Protein AF-R9B922-F1 (afdb_monomer_lite)

Organism: NCBI:txid1120927

Sequence (68 aa):
MTTERPKIIGNIPKLPAKFVGWVMPFFLSCLMSGIISFINMLRNLGWSDTFLSLWFSAWMMSWAIAYP

Radius of gyration: 18.52 Å; chains: 1; bounding box: 43×37×46 Å

InterPro domains:
  IPR021529 Protein of unknown function DUF2798 [PF11391] (18-68)

pLDDT: mean 77.08, std 13.01, range [52.78, 90.31]

Secondary structure (DSSP, 8-state):
-------SSTT-----HHHHHHHHHHHHHHHHHHHHHHHHHHHHH-S-TTHHHHHHHHHHHHHHHH--

Foldseek 3Di:
DDDDDDDPDDDDPPPPVVCCVPVVVLVVVLVVQLVVLLVVQCVPVNDDPCSVVVSCVVSVVVSVVVPD

Structure (mmCIF, N/CA/C/O backbone):
data_AF-R9B922-F1
#
_entry.id   AF-R9B922-F1
#
loop_
_atom_site.group_PDB
_atom_site.id
_atom_site.type_symbol
_atom_site.label_atom_id
_atom_site.label_alt_id
_atom_site.label_comp_id
_atom_site.label_asym_id
_atom_site.label_entity_id
_atom_site.label_seq_id
_atom_site.pdbx_PDB_ins_code
_atom_site.Cartn_x
_atom_site.Cartn_y
_atom_site.Cartn_z
_atom_site.occupancy
_atom_site.B_iso_or_equiv
_atom_site.auth_seq_id
_atom_site.auth_comp_id
_atom_site.auth_asym_id
_atom_site.auth_atom_id
_atom_site.pdbx_PDB_model_num
ATOM 1 N N . MET A 1 1 ? -30.175 23.545 26.521 1.00 53.16 1 MET A N 1
ATOM 2 C CA . MET A 1 1 ? -28.714 23.362 26.391 1.00 53.16 1 MET A CA 1
ATOM 3 C C . MET A 1 1 ? -28.476 22.573 25.110 1.00 53.16 1 MET A C 1
ATOM 5 O O . MET A 1 1 ? -28.767 21.386 25.085 1.00 53.16 1 MET A O 1
ATOM 9 N N . THR A 1 2 ? -28.098 23.239 24.018 1.00 52.78 2 THR A N 1
ATOM 10 C CA . THR A 1 2 ? -27.914 22.599 22.703 1.00 52.78 2 THR A CA 1
ATOM 11 C C . THR A 1 2 ? -26.558 21.904 22.672 1.00 52.78 2 THR A C 1
ATOM 13 O O . THR A 1 2 ? -25.525 22.553 22.785 1.00 52.78 2 THR A O 1
ATOM 16 N N . THR A 1 3 ? -26.557 20.577 22.567 1.00 59.56 3 THR A N 1
ATOM 17 C CA . THR A 1 3 ? -25.339 19.762 22.518 1.00 59.56 3 THR A CA 1
ATOM 18 C C . THR A 1 3 ? -24.709 19.862 21.128 1.00 59.56 3 THR A C 1
ATOM 20 O O . THR A 1 3 ? -25.093 19.144 20.202 1.00 59.56 3 THR A O 1
ATOM 23 N N . GLU A 1 4 ? -23.756 20.776 20.959 1.00 57.97 4 GLU A N 1
ATOM 24 C CA . GLU A 1 4 ? -22.987 20.911 19.721 1.00 57.97 4 GLU A CA 1
ATOM 25 C C . GLU A 1 4 ? -22.077 19.690 19.520 1.00 57.97 4 GLU A C 1
ATOM 27 O O . GLU A 1 4 ? -21.147 19.433 20.284 1.00 57.97 4 GLU A O 1
ATOM 32 N N . ARG A 1 5 ? -22.371 18.886 18.491 1.00 64.38 5 ARG A N 1
ATOM 33 C CA . ARG A 1 5 ? -21.566 17.709 18.140 1.00 64.38 5 ARG A CA 1
ATOM 34 C C . ARG A 1 5 ? -20.263 18.178 17.478 1.00 64.38 5 ARG A C 1
ATOM 36 O O . ARG A 1 5 ? -20.344 18.867 16.461 1.00 64.38 5 ARG A O 1
ATOM 43 N N . PRO A 1 6 ? -19.076 17.768 17.956 1.00 56.25 6 PRO A N 1
ATOM 44 C CA . PRO A 1 6 ? -17.808 18.200 17.374 1.00 56.25 6 PRO A CA 1
ATOM 45 C C . PRO A 1 6 ? -17.627 17.628 15.956 1.00 56.25 6 PRO A C 1
ATOM 47 O O . PRO A 1 6 ? -17.364 16.425 15.793 1.00 56.25 6 PRO A O 1
ATOM 50 N N . LYS A 1 7 ? -17.777 18.499 14.946 1.00 56.06 7 LYS A N 1
ATOM 51 C CA . LYS A 1 7 ? -17.536 18.254 13.511 1.00 56.06 7 LYS A CA 1
ATOM 52 C C . LYS A 1 7 ? -16.064 18.536 13.169 1.00 56.06 7 LYS A C 1
ATOM 54 O O . LYS A 1 7 ? -15.476 19.445 13.737 1.00 56.06 7 LYS A O 1
ATOM 59 N N . ILE A 1 8 ? -15.473 17.750 12.262 1.00 61.34 8 ILE A N 1
ATOM 60 C CA . ILE A 1 8 ? -14.031 17.805 11.934 1.00 61.34 8 ILE A CA 1
ATOM 61 C C . ILE A 1 8 ? -13.703 18.923 10.926 1.00 61.34 8 ILE A C 1
ATOM 63 O O . ILE A 1 8 ? -12.713 19.617 11.106 1.00 61.34 8 ILE A O 1
ATOM 67 N N . ILE A 1 9 ? -14.532 19.131 9.895 1.00 56.81 9 ILE A N 1
ATOM 68 C CA . ILE A 1 9 ? -14.489 20.282 8.975 1.00 56.81 9 ILE A CA 1
ATOM 69 C C . ILE A 1 9 ? -15.803 20.284 8.163 1.00 56.81 9 ILE A C 1
ATOM 71 O O . ILE A 1 9 ? -16.271 19.217 7.759 1.00 56.81 9 ILE A O 1
ATOM 75 N N . GLY A 1 10 ? -16.430 21.442 7.936 1.00 63.16 10 GLY A N 1
ATOM 76 C CA . GLY A 1 10 ? -17.543 21.619 6.983 1.00 63.16 10 GLY A CA 1
ATOM 77 C C . GLY A 1 10 ? -18.848 20.855 7.279 1.00 63.16 10 GLY A C 1
ATOM 78 O O . GLY A 1 10 ? -19.808 21.443 7.765 1.00 63.16 10 GLY A O 1
ATOM 79 N N . ASN A 1 11 ? -18.925 19.562 6.940 1.00 54.66 11 ASN A N 1
ATOM 80 C CA . ASN A 1 11 ? -20.134 18.727 7.057 1.00 54.66 11 ASN A CA 1
ATOM 81 C C . ASN A 1 11 ? -19.853 17.209 6.942 1.00 54.66 11 ASN A C 1
ATOM 83 O O . ASN A 1 11 ? -20.765 16.425 6.690 1.00 54.66 11 ASN A O 1
ATOM 87 N N . ILE A 1 12 ? -18.596 16.773 7.073 1.00 59.34 12 ILE A N 1
ATOM 88 C CA . ILE A 1 12 ? -18.236 15.367 6.846 1.00 59.34 12 ILE A CA 1
ATOM 89 C C . ILE A 1 12 ? -18.576 14.570 8.117 1.00 59.34 12 ILE A C 1
ATOM 91 O O . ILE A 1 12 ? -18.054 14.907 9.190 1.00 59.34 12 ILE A O 1
ATOM 95 N N . PRO A 1 13 ? -19.448 13.543 8.059 1.00 54.06 13 PRO A N 1
ATOM 96 C CA . PRO A 1 13 ? -19.661 12.669 9.201 1.00 54.06 13 PRO A CA 1
ATOM 97 C C . PRO A 1 13 ? -18.317 12.037 9.567 1.00 54.06 13 PRO A C 1
ATOM 99 O O . PRO A 1 13 ? -17.625 11.496 8.707 1.00 54.06 13 PRO A O 1
ATOM 102 N N . LYS A 1 14 ? -17.930 12.138 10.846 1.00 54.25 14 LYS A N 1
ATOM 103 C CA . LYS A 1 14 ? -16.794 11.398 11.410 1.00 54.25 14 LYS A CA 1
ATOM 104 C C . LYS A 1 14 ? -16.878 9.966 10.893 1.00 54.25 14 LYS A C 1
ATOM 106 O O . 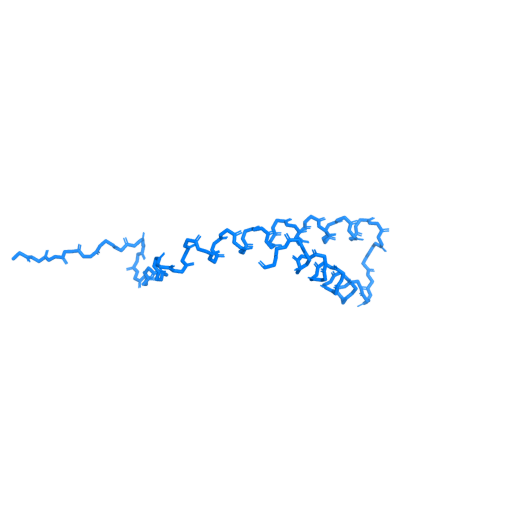LYS A 1 14 ? -17.887 9.309 11.159 1.00 54.25 14 LYS A O 1
ATOM 111 N N . LEU A 1 15 ? -15.846 9.491 10.183 1.00 58.84 15 LEU A N 1
ATOM 112 C CA . LEU A 1 15 ? -15.711 8.057 9.947 1.00 58.84 15 LEU A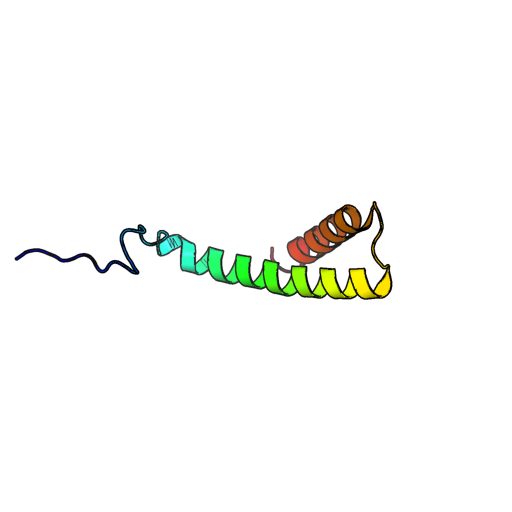 CA 1
ATOM 113 C C . LEU A 1 15 ? -15.928 7.381 11.309 1.00 58.84 15 LEU A C 1
ATOM 115 O O . LEU A 1 15 ? -15.326 7.834 12.290 1.00 58.84 15 LEU A O 1
ATOM 119 N N . PRO A 1 16 ? -16.844 6.403 11.415 1.00 57.47 16 PRO A N 1
ATOM 120 C CA . PRO A 1 16 ? -17.252 5.837 12.692 1.00 57.47 16 PRO A CA 1
ATOM 121 C C . PRO A 1 16 ? -16.004 5.429 13.478 1.00 57.47 16 PRO A C 1
ATOM 123 O O . PRO A 1 16 ? -15.301 4.499 13.091 1.00 57.47 16 PRO A O 1
ATOM 126 N N . ALA A 1 17 ? -15.718 6.154 14.567 1.00 58.78 17 ALA A N 1
ATOM 127 C CA . ALA A 1 17 ? -14.449 6.079 15.300 1.00 58.78 17 ALA A CA 1
ATOM 128 C C . ALA A 1 17 ? -14.104 4.655 15.771 1.00 58.78 17 ALA A C 1
ATOM 130 O O . ALA A 1 17 ? -12.937 4.317 15.931 1.00 58.78 17 ALA A O 1
ATOM 131 N N . LYS A 1 18 ? -15.128 3.802 15.902 1.00 63.19 18 LYS A N 1
ATOM 132 C CA . LYS A 1 18 ? -15.016 2.366 16.177 1.00 63.19 18 LYS A CA 1
ATOM 133 C C . LYS A 1 18 ? -14.174 1.585 15.160 1.00 63.19 18 LYS A C 1
ATOM 135 O O . LYS A 1 18 ? -13.512 0.638 15.553 1.00 63.19 18 LYS A O 1
ATOM 140 N N . PHE A 1 19 ? -14.181 1.968 13.883 1.00 63.12 19 PHE A N 1
ATOM 141 C CA . PHE A 1 19 ? -13.426 1.268 12.835 1.00 63.12 19 PHE A CA 1
ATOM 142 C C . PHE A 1 19 ? -12.121 1.979 12.469 1.00 63.12 19 PHE A C 1
ATOM 144 O O . PHE A 1 19 ? -11.196 1.337 11.986 1.00 63.12 19 PHE A O 1
ATOM 151 N N . VAL A 1 20 ? -12.003 3.279 12.757 1.00 67.69 20 VAL A N 1
ATOM 152 C CA . VAL A 1 20 ? -10.785 4.072 12.511 1.00 67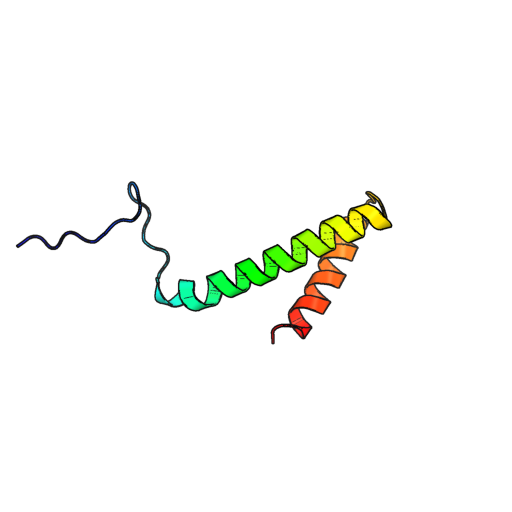.69 20 VAL A CA 1
ATOM 153 C C . VAL A 1 20 ? -9.579 3.485 13.250 1.00 67.69 20 VAL A C 1
ATOM 155 O O . VAL A 1 20 ? -8.500 3.423 12.674 1.00 67.69 20 VAL A O 1
ATOM 158 N N . GLY A 1 21 ? -9.760 2.985 14.478 1.00 68.12 21 GLY A N 1
ATOM 159 C CA . GLY A 1 21 ? -8.671 2.399 15.270 1.00 68.12 21 GLY A CA 1
ATOM 160 C C . GLY A 1 21 ? -8.026 1.147 14.661 1.00 68.12 21 GLY A C 1
ATOM 161 O O . GLY A 1 21 ? -6.873 0.868 14.961 1.00 68.12 21 GLY A O 1
ATOM 162 N N . TRP A 1 22 ? -8.735 0.425 13.788 1.00 72.50 22 TRP A N 1
ATOM 163 C CA . TRP A 1 22 ? -8.234 -0.801 13.153 1.00 72.50 22 TRP A CA 1
ATOM 164 C C . TRP A 1 22 ? -7.962 -0.613 11.656 1.00 72.50 22 TRP A C 1
ATOM 166 O O . TRP A 1 22 ? -6.907 -0.990 11.155 1.00 72.50 22 TRP A O 1
ATOM 176 N N . VAL A 1 23 ? -8.867 0.064 10.945 1.00 78.81 23 VAL A N 1
ATOM 177 C CA . VAL A 1 23 ? -8.748 0.287 9.498 1.00 78.81 23 VAL A CA 1
ATOM 178 C C . VAL A 1 23 ? -7.641 1.286 9.170 1.00 78.81 23 VAL A C 1
ATOM 180 O O . VAL A 1 23 ? -6.945 1.087 8.180 1.00 78.81 23 VAL A O 1
ATOM 183 N N . MET A 1 24 ? -7.426 2.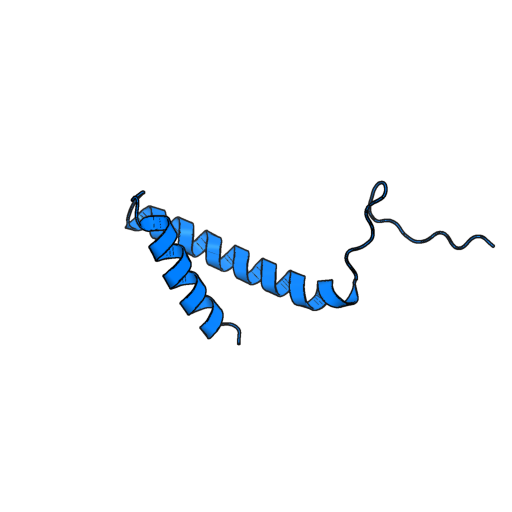331 9.983 1.00 79.19 24 MET A N 1
ATOM 184 C CA . MET A 1 24 ? -6.348 3.293 9.712 1.00 79.19 24 MET A CA 1
ATOM 185 C C . MET A 1 24 ? -4.953 2.667 9.763 1.0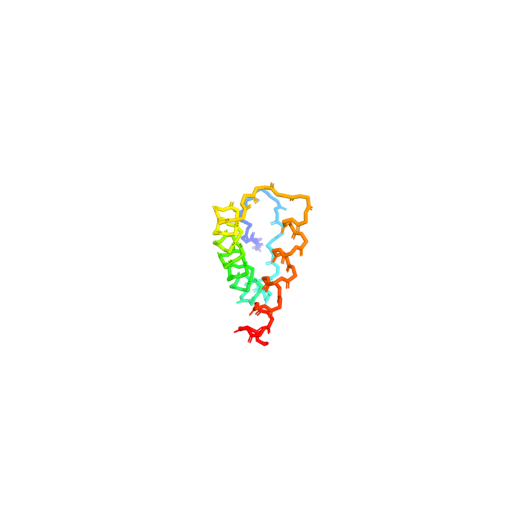0 79.19 24 MET A C 1
ATOM 187 O O . MET A 1 24 ? -4.240 2.822 8.774 1.00 79.19 24 MET A O 1
ATOM 191 N N . PRO A 1 25 ? -4.526 1.960 10.833 1.00 78.50 25 PRO A N 1
ATOM 192 C CA . PRO A 1 25 ? -3.194 1.353 10.850 1.00 78.50 25 PRO A CA 1
ATOM 193 C C . PRO A 1 25 ? -3.031 0.287 9.761 1.00 78.50 25 PRO A C 1
ATOM 195 O O . PRO A 1 25 ? -1.957 0.178 9.172 1.00 78.50 25 PRO A O 1
ATOM 198 N N . PHE A 1 26 ? -4.101 -0.437 9.428 1.00 84.00 26 PHE A N 1
ATOM 199 C CA . PHE A 1 26 ? -4.105 -1.415 8.344 1.00 84.00 26 PHE A CA 1
ATOM 200 C C . PHE A 1 26 ? -3.881 -0.774 6.970 1.00 84.00 26 PHE A C 1
ATOM 202 O O . PHE A 1 26 ? -2.957 -1.160 6.256 1.00 84.00 26 PHE A O 1
ATOM 209 N N . PHE A 1 27 ? -4.665 0.252 6.620 1.00 84.50 27 PHE A N 1
ATOM 210 C CA . PHE A 1 27 ? -4.491 0.990 5.367 1.00 84.50 27 PHE A CA 1
ATOM 211 C C . PHE A 1 27 ? -3.125 1.663 5.295 1.00 84.50 27 PHE A C 1
ATOM 213 O O . PHE A 1 27 ? -2.501 1.661 4.238 1.00 84.50 27 PHE A O 1
ATOM 220 N N . LEU A 1 28 ? -2.651 2.217 6.412 1.00 85.31 28 LEU A N 1
ATOM 221 C CA . LEU A 1 28 ? -1.354 2.875 6.482 1.00 85.31 28 LEU A CA 1
ATOM 222 C C . LEU A 1 28 ? -0.206 1.879 6.246 1.00 85.31 28 LEU A C 1
ATOM 2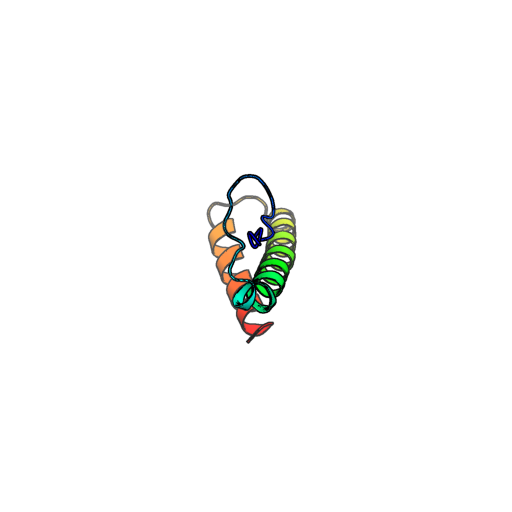24 O O . LEU A 1 28 ? 0.686 2.174 5.457 1.00 85.31 28 LEU A O 1
ATOM 228 N N . SER A 1 29 ? -0.256 0.692 6.863 1.00 84.69 29 SER A N 1
ATOM 229 C CA . SER A 1 29 ? 0.708 -0.406 6.661 1.00 84.69 29 SER A CA 1
ATOM 230 C C . SER A 1 29 ? 0.686 -0.932 5.217 1.00 84.69 29 SER A C 1
ATOM 232 O O . SER A 1 29 ? 1.727 -1.078 4.565 1.00 84.69 29 SER A O 1
ATOM 234 N N . CYS A 1 30 ? -0.520 -1.147 4.690 1.00 87.06 30 CYS A N 1
ATOM 235 C CA . CYS A 1 30 ? -0.784 -1.571 3.319 1.00 87.06 30 CYS A CA 1
ATOM 236 C C . CYS A 1 30 ? -0.191 -0.568 2.308 1.00 87.06 30 CYS A C 1
ATOM 238 O O . CYS A 1 30 ? 0.628 -0.940 1.471 1.00 87.06 30 CYS A O 1
ATOM 240 N N . LEU A 1 31 ? -0.503 0.726 2.449 1.00 87.62 31 LEU A N 1
ATOM 241 C CA . LEU A 1 31 ? 0.016 1.793 1.586 1.00 87.62 31 LEU A CA 1
ATOM 242 C C . LEU A 1 31 ? 1.533 1.964 1.695 1.00 87.62 31 LEU A C 1
ATOM 244 O O . LEU A 1 31 ? 2.196 2.059 0.665 1.00 87.62 31 LEU A O 1
ATOM 248 N N . MET A 1 32 ? 2.096 1.986 2.909 1.00 87.94 32 MET A N 1
ATOM 249 C CA . MET A 1 32 ? 3.546 2.132 3.100 1.00 87.94 32 MET A CA 1
ATOM 250 C C . MET A 1 32 ? 4.317 1.007 2.405 1.00 87.94 32 MET A C 1
ATOM 252 O O . MET A 1 32 ? 5.210 1.271 1.601 1.00 87.94 32 MET A O 1
ATOM 256 N N . SER A 1 33 ? 3.946 -0.248 2.670 1.00 87.25 33 SER A N 1
ATOM 257 C CA . SER A 1 33 ? 4.614 -1.407 2.064 1.00 87.25 33 SER A CA 1
ATOM 258 C C . SER A 1 33 ? 4.369 -1.497 0.554 1.00 87.25 33 SER A C 1
ATOM 260 O O . SER A 1 33 ? 5.305 -1.759 -0.205 1.00 87.25 33 SER A O 1
ATOM 262 N N . GLY A 1 34 ? 3.141 -1.222 0.107 1.00 89.94 34 GLY A N 1
ATOM 263 C CA . GLY A 1 34 ? 2.752 -1.267 -1.300 1.00 89.94 34 GLY A CA 1
ATOM 264 C C . GLY A 1 34 ? 3.514 -0.262 -2.146 1.00 89.94 34 GLY A C 1
ATOM 265 O O . GLY A 1 34 ? 4.096 -0.641 -3.160 1.00 89.94 34 GLY A O 1
ATOM 266 N N . ILE A 1 35 ? 3.591 0.996 -1.705 1.00 90.31 35 ILE A N 1
ATOM 267 C CA . ILE A 1 35 ? 4.290 2.057 -2.441 1.00 90.31 35 ILE A CA 1
ATOM 268 C C . ILE A 1 35 ? 5.797 1.777 -2.512 1.00 90.31 35 ILE A C 1
ATOM 270 O O . ILE A 1 35 ? 6.390 1.911 -3.582 1.00 90.31 35 ILE A O 1
ATOM 274 N N . ILE A 1 36 ? 6.426 1.350 -1.411 1.00 88.50 36 ILE A N 1
ATOM 275 C CA . ILE A 1 36 ? 7.863 1.023 -1.405 1.00 88.50 36 ILE A CA 1
ATOM 276 C C . ILE A 1 36 ? 8.151 -0.151 -2.352 1.00 88.50 36 ILE A C 1
ATOM 278 O O . ILE A 1 36 ? 9.084 -0.083 -3.155 1.00 88.50 36 ILE A O 1
ATOM 282 N N . SER A 1 37 ? 7.332 -1.208 -2.299 1.00 87.62 37 SER A N 1
ATOM 283 C CA . SER A 1 37 ? 7.423 -2.351 -3.214 1.00 87.62 37 SER A CA 1
ATOM 284 C C . SER A 1 37 ? 7.241 -1.923 -4.674 1.00 87.62 37 SER A C 1
ATOM 286 O O . SER A 1 37 ? 8.052 -2.294 -5.521 1.00 87.62 37 SER A O 1
ATOM 288 N N . PHE A 1 38 ? 6.250 -1.073 -4.955 1.00 89.50 38 PHE A N 1
ATOM 289 C CA . PHE A 1 38 ? 5.967 -0.553 -6.291 1.00 89.50 38 PHE A CA 1
ATOM 290 C C . PHE A 1 38 ? 7.163 0.204 -6.861 1.00 89.50 38 PHE A C 1
ATOM 292 O O . PHE A 1 38 ? 7.613 -0.091 -7.963 1.00 89.50 38 PHE A O 1
ATOM 299 N N . ILE A 1 39 ? 7.727 1.143 -6.096 1.00 90.19 39 ILE A N 1
ATOM 300 C CA . ILE A 1 39 ? 8.881 1.941 -6.529 1.00 90.19 39 ILE A CA 1
ATOM 301 C C . ILE A 1 39 ? 10.109 1.048 -6.742 1.00 90.19 39 ILE A C 1
ATOM 303 O O . ILE A 1 39 ? 10.820 1.215 -7.734 1.00 90.19 39 ILE A O 1
ATOM 307 N N . ASN A 1 40 ? 10.361 0.093 -5.843 1.00 88.12 40 ASN A N 1
ATOM 308 C CA . ASN A 1 40 ? 11.489 -0.832 -5.969 1.00 88.12 40 ASN A CA 1
ATOM 309 C C . ASN A 1 40 ? 11.364 -1.727 -7.200 1.00 88.12 40 ASN A C 1
ATOM 311 O O . ASN A 1 40 ? 12.346 -1.931 -7.918 1.00 88.12 40 ASN A O 1
ATOM 315 N N . MET A 1 41 ? 10.165 -2.241 -7.454 1.00 87.62 41 MET A N 1
ATOM 316 C CA . MET A 1 41 ? 9.891 -3.102 -8.593 1.00 87.62 41 MET A CA 1
ATOM 317 C C . MET A 1 41 ? 9.931 -2.300 -9.895 1.00 87.62 41 MET A C 1
ATOM 319 O O . MET A 1 41 ? 10.541 -2.754 -10.856 1.00 87.62 41 MET A O 1
ATOM 323 N N . LEU A 1 42 ? 9.398 -1.073 -9.904 1.00 90.12 42 LEU A N 1
ATOM 324 C CA . LEU A 1 42 ? 9.474 -0.169 -11.054 1.00 90.12 42 LEU A CA 1
ATOM 325 C C . LEU A 1 42 ? 10.927 0.191 -11.381 1.00 90.12 42 LEU A C 1
ATOM 327 O O . LEU A 1 42 ? 11.307 0.247 -12.545 1.00 90.12 42 LEU A O 1
ATOM 331 N N . ARG A 1 43 ? 11.759 0.405 -10.357 1.00 86.56 43 ARG A N 1
ATOM 332 C CA . ARG A 1 43 ? 13.188 0.694 -10.526 1.00 86.56 43 ARG A CA 1
ATOM 333 C C . ARG A 1 43 ? 13.982 -0.510 -11.043 1.00 86.56 43 ARG A C 1
ATOM 335 O O . ARG A 1 43 ? 14.925 -0.304 -11.796 1.00 86.56 43 ARG A O 1
ATOM 342 N N . ASN A 1 44 ? 13.643 -1.730 -10.621 1.00 85.06 44 ASN A N 1
ATOM 343 C CA . ASN A 1 44 ? 14.378 -2.944 -11.001 1.00 85.06 44 ASN A CA 1
ATOM 344 C C . ASN A 1 44 ? 13.929 -3.530 -12.345 1.00 85.06 44 ASN A C 1
ATOM 346 O O . ASN A 1 44 ? 14.772 -3.913 -13.147 1.00 85.06 44 ASN A O 1
ATOM 350 N N . LEU A 1 45 ? 12.617 -3.630 -12.577 1.00 84.38 45 LEU A N 1
ATOM 351 C CA . LEU A 1 45 ? 12.042 -4.228 -13.788 1.00 84.38 45 LEU A CA 1
ATOM 352 C C . LEU A 1 45 ? 11.761 -3.200 -14.891 1.00 84.38 45 LEU A C 1
ATOM 354 O O . LEU A 1 45 ? 11.645 -3.581 -16.053 1.00 84.38 45 LEU A O 1
ATOM 358 N N . GLY A 1 46 ? 11.634 -1.917 -14.547 1.00 81.88 46 GLY A N 1
ATOM 359 C CA . GLY A 1 46 ? 11.103 -0.910 -15.460 1.00 81.88 46 GLY A CA 1
ATOM 360 C C . GLY A 1 46 ? 9.581 -1.003 -15.616 1.00 81.88 46 GLY A C 1
ATOM 361 O O . GLY A 1 46 ? 8.901 -1.796 -14.963 1.00 81.88 46 GLY A O 1
ATOM 362 N N . TRP A 1 47 ? 9.031 -0.149 -16.478 1.00 81.56 47 TRP A N 1
ATOM 363 C CA . TRP A 1 47 ? 7.606 -0.146 -16.806 1.00 81.56 47 TRP A CA 1
ATOM 364 C C . TRP A 1 47 ? 7.319 -1.228 -17.858 1.00 81.56 47 TRP A C 1
ATOM 366 O O . TRP A 1 47 ? 7.865 -1.165 -18.958 1.00 81.56 47 TRP A O 1
ATOM 376 N N . SER A 1 48 ? 6.475 -2.211 -17.539 1.00 81.75 48 SER A N 1
ATOM 377 C CA . SER A 1 48 ? 6.048 -3.271 -18.469 1.00 81.75 48 SER A CA 1
ATOM 378 C C . SER A 1 48 ? 4.537 -3.489 -18.405 1.00 81.75 48 SER A C 1
ATOM 380 O O . SER A 1 48 ? 3.908 -3.164 -17.398 1.00 81.75 48 SER A O 1
ATOM 382 N N . ASP A 1 49 ? 3.935 -4.065 -19.448 1.00 83.94 49 ASP A N 1
ATOM 383 C CA . ASP A 1 49 ? 2.489 -4.338 -19.483 1.00 83.94 49 ASP A CA 1
ATOM 384 C C . ASP A 1 49 ? 2.024 -5.251 -18.333 1.00 83.94 49 ASP A C 1
ATOM 386 O O . ASP A 1 49 ? 0.932 -5.088 -17.790 1.00 83.94 49 ASP A O 1
ATOM 390 N N . THR A 1 50 ? 2.882 -6.178 -17.897 1.00 85.19 50 THR A N 1
ATOM 391 C CA . THR A 1 50 ? 2.593 -7.125 -16.805 1.00 85.19 50 THR A CA 1
ATOM 392 C C . THR A 1 50 ? 2.985 -6.590 -15.425 1.00 85.19 50 THR A C 1
ATOM 394 O O . THR A 1 50 ? 2.683 -7.223 -14.412 1.00 85.19 50 THR A O 1
ATOM 397 N N . PHE A 1 51 ? 3.657 -5.438 -15.357 1.00 86.69 51 PHE A N 1
ATOM 398 C CA . PHE A 1 51 ? 4.254 -4.898 -14.136 1.00 86.69 51 PHE A CA 1
ATOM 399 C C . PHE A 1 51 ? 3.240 -4.757 -12.998 1.00 86.69 51 PHE A C 1
ATOM 401 O O . PHE A 1 51 ? 3.453 -5.299 -11.916 1.00 86.69 51 PHE A O 1
ATOM 408 N N . LEU A 1 52 ? 2.115 -4.083 -13.256 1.00 86.56 52 LEU A N 1
ATOM 409 C CA . LEU A 1 52 ? 1.080 -3.839 -12.249 1.00 86.56 52 LEU A CA 1
ATOM 410 C C . LEU A 1 52 ? 0.439 -5.141 -11.758 1.00 86.56 52 LEU A C 1
ATOM 412 O O . LEU A 1 52 ? 0.222 -5.295 -10.560 1.00 86.56 52 LEU A O 1
ATOM 416 N N . SER A 1 53 ? 0.181 -6.087 -12.665 1.00 88.38 53 SER A N 1
ATOM 417 C CA . SER A 1 53 ? -0.395 -7.389 -12.311 1.00 88.38 53 SER A CA 1
ATOM 418 C C . SER A 1 53 ? 0.563 -8.211 -11.448 1.00 88.38 53 SER A C 1
ATOM 420 O O . SER A 1 53 ? 0.146 -8.806 -10.454 1.00 88.38 53 SER A O 1
ATOM 422 N N . LEU A 1 54 ? 1.847 -8.239 -11.815 1.00 87.81 54 LEU A N 1
ATOM 423 C CA . LEU A 1 54 ? 2.870 -8.997 -11.100 1.00 87.81 54 LEU A CA 1
ATOM 424 C C . LEU A 1 54 ? 3.151 -8.376 -9.728 1.00 87.81 54 LEU A C 1
ATOM 426 O O . LEU A 1 54 ? 3.202 -9.089 -8.728 1.00 87.81 54 LEU A O 1
ATOM 430 N N . TRP A 1 55 ? 3.272 -7.047 -9.677 1.00 88.44 55 TRP A N 1
ATOM 431 C CA . TRP A 1 55 ? 3.451 -6.293 -8.441 1.00 88.44 55 TRP A CA 1
ATOM 432 C C . TRP A 1 55 ? 2.283 -6.513 -7.488 1.00 88.44 55 TRP A C 1
ATOM 434 O O . TRP A 1 55 ? 2.507 -6.922 -6.353 1.00 88.44 55 TRP A O 1
ATOM 444 N N . PHE A 1 56 ? 1.045 -6.307 -7.943 1.00 90.00 56 PHE A N 1
ATOM 445 C CA . PHE A 1 56 ? -0.129 -6.418 -7.082 1.00 90.00 56 PHE A CA 1
ATOM 446 C C . PHE A 1 56 ? -0.305 -7.845 -6.553 1.00 90.00 56 PHE A C 1
ATOM 448 O O . PHE A 1 56 ? -0.578 -8.025 -5.369 1.00 90.00 56 PHE A O 1
ATOM 455 N N . SER A 1 57 ? -0.066 -8.861 -7.393 1.00 89.19 57 SER A N 1
ATOM 456 C CA . SER A 1 57 ? -0.110 -10.267 -6.979 1.00 89.19 57 SER A CA 1
ATOM 457 C C . SER A 1 57 ? 0.974 -10.605 -5.949 1.00 89.19 57 SER A C 1
ATOM 459 O O . SER A 1 57 ? 0.675 -11.225 -4.928 1.00 89.19 57 SER A O 1
ATOM 461 N N . ALA A 1 58 ? 2.228 -10.211 -6.196 1.00 88.75 58 ALA A N 1
ATOM 462 C CA . ALA A 1 58 ? 3.348 -10.509 -5.301 1.00 88.75 58 ALA A CA 1
ATOM 463 C C . ALA A 1 58 ? 3.238 -9.744 -3.972 1.00 88.75 58 ALA A C 1
ATOM 465 O O . ALA A 1 58 ? 3.438 -10.313 -2.897 1.00 88.75 58 ALA A O 1
ATOM 466 N N . TRP A 1 59 ? 2.872 -8.464 -4.040 1.00 89.00 59 TRP A N 1
ATOM 467 C CA . TRP A 1 59 ? 2.670 -7.618 -2.872 1.00 89.00 59 TRP A CA 1
ATOM 468 C C . TRP A 1 59 ? 1.487 -8.090 -2.024 1.00 89.00 59 TRP A C 1
ATOM 470 O O . TRP A 1 59 ? 1.657 -8.248 -0.818 1.00 89.00 59 TRP A O 1
ATOM 480 N N . MET A 1 60 ? 0.325 -8.382 -2.625 1.00 89.25 60 MET A N 1
ATOM 481 C CA . MET A 1 60 ? -0.845 -8.851 -1.874 1.00 89.25 60 MET A CA 1
ATOM 482 C C . MET A 1 60 ? -0.555 -10.179 -1.168 1.00 89.25 60 MET A C 1
ATOM 484 O O . MET A 1 60 ? -0.903 -10.331 0.001 1.00 89.25 60 MET A O 1
ATOM 488 N N . MET A 1 61 ? 0.129 -11.112 -1.840 1.00 87.75 61 MET A N 1
ATOM 489 C CA . MET A 1 61 ? 0.537 -12.382 -1.236 1.00 87.75 61 MET A CA 1
ATOM 490 C C . MET A 1 61 ? 1.487 -12.161 -0.051 1.00 87.75 61 MET A C 1
ATOM 492 O O . MET A 1 61 ? 1.264 -12.712 1.024 1.00 87.75 61 MET A O 1
ATOM 496 N N . SER A 1 62 ? 2.508 -11.312 -0.209 1.00 85.62 62 SER A N 1
ATOM 497 C CA . SER A 1 62 ? 3.442 -10.987 0.876 1.00 85.62 62 SER A CA 1
ATOM 498 C C . SER A 1 62 ? 2.760 -10.274 2.045 1.00 85.62 62 SER A C 1
ATOM 500 O O . SER A 1 62 ? 3.106 -10.519 3.199 1.00 85.62 62 SER A O 1
ATOM 502 N N . TRP A 1 63 ? 1.819 -9.377 1.762 1.00 86.06 63 TRP A N 1
ATOM 503 C CA . TRP A 1 63 ? 1.118 -8.594 2.771 1.00 86.06 63 TRP A CA 1
ATOM 504 C C . TRP A 1 63 ? 0.116 -9.441 3.563 1.00 86.06 63 TRP A C 1
ATOM 506 O O . TRP A 1 63 ? 0.097 -9.349 4.788 1.00 86.06 63 TRP A O 1
ATOM 516 N N . ALA A 1 64 ? -0.628 -10.326 2.893 1.00 86.69 64 ALA A N 1
ATOM 517 C CA . ALA A 1 64 ? -1.539 -11.270 3.542 1.00 86.69 64 ALA A CA 1
ATOM 518 C C . ALA A 1 64 ? -0.811 -12.250 4.480 1.00 86.69 64 ALA A C 1
ATOM 520 O O . ALA A 1 64 ? -1.372 -12.681 5.480 1.00 86.69 64 ALA A O 1
ATOM 521 N N . ILE A 1 65 ? 0.448 -12.589 4.181 1.00 84.31 65 ILE A N 1
ATOM 522 C CA . ILE A 1 65 ? 1.288 -13.411 5.066 1.00 84.31 65 ILE A CA 1
ATOM 523 C C . ILE A 1 65 ? 1.817 -12.589 6.256 1.00 84.31 65 ILE A C 1
ATOM 525 O O . ILE A 1 65 ? 1.932 -13.112 7.362 1.00 84.31 65 ILE A O 1
ATOM 529 N N . ALA A 1 66 ? 2.162 -11.315 6.044 1.00 81.38 66 ALA A N 1
ATOM 530 C CA . ALA A 1 66 ? 2.762 -10.455 7.068 1.00 81.38 66 ALA A CA 1
ATOM 531 C C . ALA A 1 66 ? 1.760 -9.937 8.118 1.00 81.38 66 ALA A C 1
ATOM 533 O O . ALA A 1 66 ? 2.158 -9.653 9.247 1.00 81.38 66 ALA A O 1
ATOM 534 N N . TYR A 1 67 ? 0.487 -9.798 7.749 1.00 71.00 67 TYR A N 1
ATOM 535 C CA . TYR A 1 67 ? -0.608 -9.372 8.623 1.00 71.00 67 TYR A CA 1
ATOM 536 C C . TYR A 1 67 ? -1.793 -10.351 8.475 1.00 71.00 67 TYR A C 1
ATOM 538 O O . TYR A 1 67 ? -2.623 -10.130 7.590 1.00 71.00 67 TYR A O 1
ATOM 546 N N . PRO A 1 68 ? -1.865 -11.429 9.285 1.00 64.12 68 PRO A N 1
ATOM 547 C CA . PRO A 1 68 ? -3.026 -12.322 9.326 1.00 64.12 68 PRO A CA 1
ATOM 548 C C . PRO A 1 68 ? -4.263 -11.674 9.968 1.00 64.12 68 PRO A C 1
ATOM 550 O O . PRO A 1 68 ? -4.103 -10.766 10.820 1.00 64.12 68 PRO A O 1
#